Protein AF-A0A8I2E437-F1 (afdb_monomer)

Mean predicted aligned error: 13.86 Å

Sequence (82 aa):
MSKTVTIRVPDEVHARLQERANQEGTTVTALLTEAAMRDPRLSSPASLARAAEWARRHAGEFAEAFPDEEPAAGHPHRVNAA

Radius of gyration: 16.09 Å; Cα contacts (8 Å, |Δi|>4): 26; chains: 1; bounding box: 34×38×31 Å

Nearest PDB structures (foldseek):
  2bsq-assembly1_F  TM=7.706E-01  e=9.142E+00  Neisseria gonorrhoeae
  9fnn-assembly1_A  TM=2.370E-01  e=6.533E+00  Escherichia coli

Foldseek 3Di:
DDDDDDDDDPPVVVVVLCVVCVVVVHDSVVVVVVVLCPDPLNVDPVSVVVVVVVCVVCVVVVCVVCVVDDPCPDDDDDDDDD

Structure (mmCIF, N/CA/C/O backbone):
data_AF-A0A8I2E437-F1
#
_entry.id   AF-A0A8I2E437-F1
#
loop_
_atom_site.group_PDB
_atom_site.id
_atom_site.type_symbol
_atom_site.label_atom_id
_atom_site.label_alt_id
_atom_site.label_comp_id
_atom_site.label_asym_id
_atom_site.label_entity_id
_atom_site.label_seq_id
_atom_site.pdbx_PDB_ins_code
_atom_site.Cartn_x
_atom_site.Cartn_y
_atom_site.Cartn_z
_atom_site.occupancy
_atom_site.B_iso_or_equiv
_atom_site.auth_seq_id
_atom_site.auth_comp_id
_atom_site.auth_asym_id
_atom_site.auth_atom_id
_atom_site.pdbx_PDB_model_num
ATOM 1 N N . MET A 1 1 ? 0.283 18.343 5.629 1.00 50.34 1 MET A N 1
ATOM 2 C CA . MET A 1 1 ? 0.257 18.277 4.153 1.00 50.34 1 MET A CA 1
ATOM 3 C C . MET A 1 1 ? 0.372 16.820 3.745 1.00 50.34 1 MET A C 1
ATOM 5 O O . MET A 1 1 ? 1.413 16.229 4.002 1.00 50.34 1 MET A O 1
ATOM 9 N N . SER A 1 2 ? -0.687 16.224 3.197 1.00 69.00 2 SER A N 1
ATOM 10 C CA . SER A 1 2 ? -0.632 14.877 2.617 1.00 69.00 2 SER A CA 1
ATOM 11 C C . SER A 1 2 ? -0.072 14.969 1.195 1.00 69.00 2 SER A C 1
ATOM 13 O O . SER A 1 2 ? -0.486 15.824 0.416 1.00 69.00 2 SER A O 1
ATOM 15 N N . LYS A 1 3 ? 0.909 14.123 0.865 1.00 81.75 3 LYS A N 1
ATOM 16 C CA . LYS A 1 3 ? 1.384 13.945 -0.512 1.00 81.75 3 LYS A CA 1
ATOM 17 C C . LYS A 1 3 ? 0.745 12.684 -1.079 1.00 81.75 3 LYS A C 1
ATOM 19 O O . LYS A 1 3 ? 0.841 11.629 -0.459 1.00 81.75 3 LYS A O 1
ATOM 24 N N . THR A 1 4 ? 0.114 12.801 -2.241 1.00 84.38 4 THR A N 1
ATOM 25 C CA . THR A 1 4 ? -0.452 11.655 -2.956 1.00 84.38 4 THR A CA 1
ATOM 26 C C . THR A 1 4 ? 0.657 10.945 -3.721 1.00 84.38 4 THR A C 1
ATOM 28 O O . THR A 1 4 ? 1.380 11.576 -4.490 1.00 84.38 4 THR A O 1
ATOM 31 N N . VAL A 1 5 ? 0.793 9.637 -3.511 1.00 82.62 5 VAL A N 1
ATOM 32 C CA . VAL A 1 5 ? 1.731 8.777 -4.240 1.00 82.62 5 VAL A CA 1
ATOM 33 C C . VAL A 1 5 ? 0.908 7.808 -5.076 1.00 82.62 5 VAL A C 1
ATOM 35 O O . VAL A 1 5 ? 0.042 7.120 -4.542 1.00 82.62 5 VAL A O 1
ATOM 38 N N . THR A 1 6 ? 1.162 7.772 -6.383 1.00 87.62 6 THR A N 1
ATOM 39 C CA . THR A 1 6 ? 0.545 6.793 -7.288 1.00 87.62 6 THR A CA 1
ATOM 40 C C . THR A 1 6 ? 1.539 5.664 -7.507 1.00 87.62 6 THR A C 1
ATOM 42 O O . THR A 1 6 ? 2.666 5.919 -7.924 1.00 87.62 6 THR A O 1
ATOM 45 N N . ILE A 1 7 ? 1.134 4.432 -7.207 1.00 83.75 7 ILE A N 1
ATOM 46 C CA . ILE A 1 7 ? 1.962 3.233 -7.360 1.00 83.75 7 ILE A CA 1
ATOM 47 C C . ILE A 1 7 ? 1.223 2.303 -8.316 1.00 83.75 7 ILE A C 1
ATOM 49 O O . ILE A 1 7 ? 0.046 2.015 -8.099 1.00 83.75 7 ILE A O 1
ATOM 53 N N . ARG A 1 8 ? 1.898 1.853 -9.375 1.00 88.56 8 ARG A N 1
ATOM 54 C CA . ARG A 1 8 ? 1.379 0.785 -10.232 1.00 88.56 8 ARG A CA 1
ATOM 55 C C . ARG A 1 8 ? 1.718 -0.547 -9.583 1.00 88.56 8 ARG A C 1
ATOM 57 O O . ARG A 1 8 ? 2.852 -0.765 -9.169 1.00 88.56 8 ARG A O 1
ATOM 64 N N . VAL A 1 9 ? 0.718 -1.404 -9.457 1.00 89.25 9 VAL A N 1
ATOM 65 C CA . VAL A 1 9 ? 0.857 -2.745 -8.897 1.00 89.25 9 VAL A CA 1
ATOM 66 C C . VAL A 1 9 ? 0.142 -3.725 -9.818 1.00 89.25 9 VAL A C 1
ATOM 68 O O . VAL A 1 9 ? -0.916 -3.372 -10.337 1.00 89.25 9 VAL A O 1
ATOM 71 N N . PRO A 1 10 ? 0.685 -4.937 -10.021 1.00 93.56 10 PRO A N 1
ATOM 72 C CA . PRO A 1 10 ? -0.020 -5.978 -10.754 1.00 93.56 10 PRO A CA 1
ATOM 73 C C . PRO A 1 10 ? -1.379 -6.282 -10.118 1.00 93.56 10 PRO A C 1
ATOM 75 O O . PRO A 1 10 ? -1.506 -6.279 -8.888 1.00 93.56 10 PRO A O 1
ATOM 78 N N . ASP A 1 11 ? -2.371 -6.609 -10.945 1.00 91.56 11 ASP A N 1
ATOM 79 C CA . ASP A 1 11 ? -3.748 -6.847 -10.495 1.00 91.56 11 ASP A CA 1
ATOM 80 C C . ASP A 1 11 ? -3.835 -7.944 -9.429 1.00 91.56 11 ASP A C 1
ATOM 82 O O . ASP A 1 11 ? -4.557 -7.804 -8.443 1.00 91.56 11 ASP A O 1
ATOM 86 N N . GLU A 1 12 ? -3.034 -9.004 -9.561 1.00 92.06 12 GLU A N 1
ATOM 87 C CA . GLU A 1 12 ? -2.966 -10.091 -8.579 1.00 92.06 12 GLU A CA 1
ATOM 88 C C . GLU A 1 12 ? -2.467 -9.613 -7.209 1.00 92.06 12 GLU A C 1
ATOM 90 O O . GLU A 1 12 ? -2.962 -10.038 -6.162 1.00 92.06 12 GLU A O 1
ATOM 95 N N . VAL A 1 13 ? -1.498 -8.694 -7.196 1.00 93.69 13 VAL A N 1
ATOM 96 C CA . VAL A 1 13 ? -0.964 -8.111 -5.959 1.00 93.69 13 VAL A CA 1
AT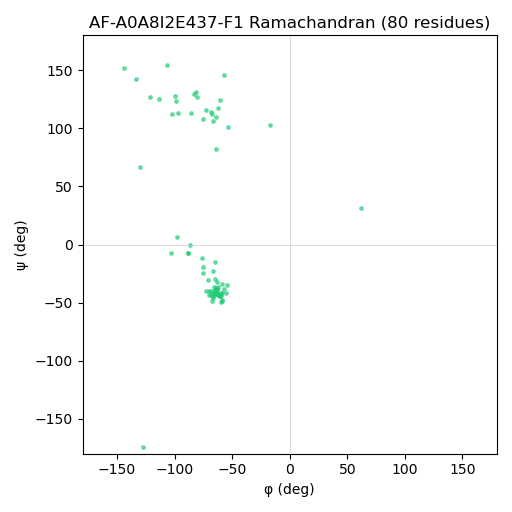OM 97 C C . VAL A 1 13 ? -2.014 -7.208 -5.326 1.00 93.69 13 VAL A C 1
ATOM 99 O O . VAL A 1 13 ? -2.249 -7.295 -4.119 1.00 93.69 13 VAL A O 1
ATOM 102 N N . HIS A 1 14 ? -2.687 -6.387 -6.134 1.00 93.00 14 HIS A N 1
ATOM 103 C CA . HIS A 1 14 ? -3.779 -5.548 -5.661 1.00 93.00 14 HIS A CA 1
ATOM 104 C C . HIS A 1 14 ? -4.930 -6.386 -5.082 1.00 93.00 14 HIS A C 1
ATOM 106 O O . HIS A 1 14 ? -5.409 -6.082 -3.993 1.00 93.00 14 HIS A O 1
ATOM 112 N N . ALA A 1 15 ? -5.321 -7.481 -5.740 1.00 95.75 15 ALA A N 1
ATOM 113 C CA . ALA A 1 15 ? -6.368 -8.383 -5.264 1.00 95.75 15 ALA A CA 1
ATOM 114 C C . ALA A 1 15 ? -6.029 -8.988 -3.893 1.00 95.75 15 ALA A C 1
ATOM 116 O O . ALA A 1 15 ? -6.860 -8.966 -2.985 1.00 95.75 15 ALA A O 1
ATOM 117 N N . ARG A 1 16 ? -4.785 -9.445 -3.700 1.00 95.88 16 ARG A N 1
ATOM 118 C CA . ARG A 1 16 ? -4.320 -9.978 -2.408 1.00 95.88 16 ARG A CA 1
ATOM 119 C C . ARG A 1 16 ? -4.287 -8.912 -1.314 1.00 95.88 16 ARG A C 1
ATOM 121 O O . ARG A 1 16 ? -4.655 -9.187 -0.173 1.00 95.88 16 ARG A O 1
ATOM 128 N N . LEU A 1 17 ? -3.853 -7.695 -1.645 1.00 94.75 17 LEU A N 1
ATOM 129 C CA . LEU A 1 17 ? -3.880 -6.567 -0.711 1.00 94.75 17 LEU A CA 1
ATOM 130 C C . LEU A 1 17 ? -5.314 -6.200 -0.324 1.00 94.75 17 LEU A C 1
ATOM 132 O O . LEU A 1 17 ? -5.577 -5.939 0.848 1.00 94.75 17 LEU A O 1
ATOM 136 N N . GLN A 1 18 ? -6.236 -6.211 -1.285 1.00 95.62 18 GLN A N 1
ATOM 137 C CA . GLN A 1 18 ? -7.645 -5.912 -1.061 1.00 95.62 18 GLN A CA 1
ATOM 138 C C . GLN A 1 18 ? -8.320 -6.974 -0.189 1.00 95.62 18 GLN A C 1
ATOM 140 O O . GLN A 1 18 ? -9.046 -6.631 0.740 1.00 95.62 18 GLN A O 1
ATOM 145 N N . GLU A 1 19 ? -8.061 -8.255 -0.447 1.00 97.06 19 GLU A N 1
ATOM 146 C CA . GLU A 1 19 ? -8.572 -9.351 0.376 1.00 97.06 19 GLU A CA 1
ATOM 147 C C . GLU A 1 19 ? -8.098 -9.219 1.825 1.00 97.06 19 GLU A C 1
ATOM 149 O O . GLU A 1 19 ? -8.907 -9.255 2.754 1.00 97.06 19 GLU A O 1
ATOM 154 N N . ARG A 1 20 ? -6.801 -8.971 2.021 1.00 96.06 20 ARG A N 1
ATOM 155 C CA . ARG A 1 20 ? -6.234 -8.734 3.348 1.00 96.06 20 ARG A CA 1
ATOM 156 C C . ARG A 1 20 ? -6.851 -7.511 4.030 1.00 96.06 20 ARG A C 1
ATOM 158 O O . ARG A 1 20 ? -7.176 -7.573 5.212 1.00 96.06 20 ARG A O 1
ATOM 165 N N . ALA A 1 21 ? -7.041 -6.416 3.297 1.00 95.69 21 ALA A N 1
ATOM 166 C CA . ALA A 1 21 ? -7.669 -5.210 3.827 1.00 95.69 21 ALA A CA 1
ATOM 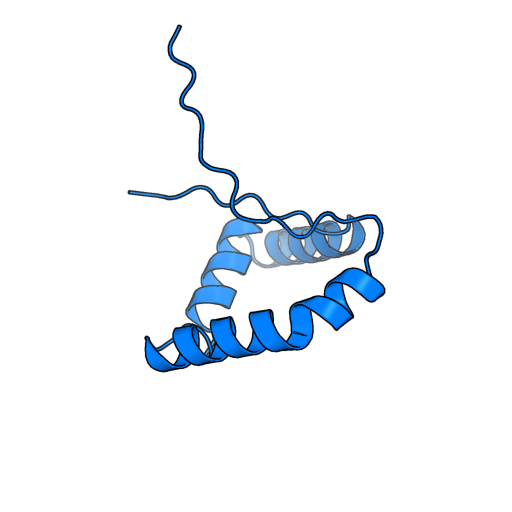167 C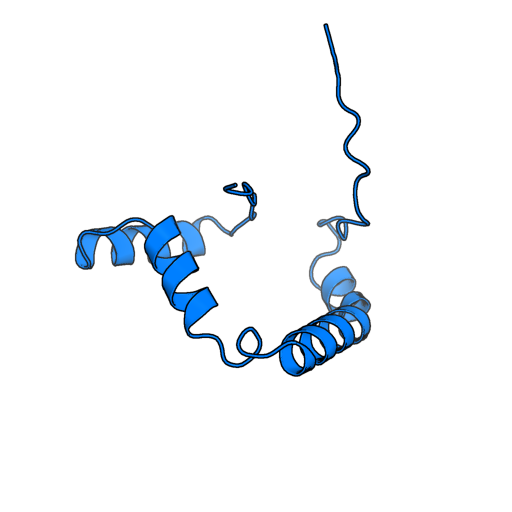 C . ALA A 1 21 ? -9.098 -5.490 4.315 1.00 95.69 21 ALA A C 1
ATOM 169 O O . ALA A 1 21 ? -9.465 -5.064 5.408 1.00 95.69 21 ALA A O 1
ATOM 170 N N . ASN A 1 22 ? -9.866 -6.276 3.557 1.00 96.19 22 ASN A N 1
ATOM 171 C CA . ASN A 1 22 ? -11.218 -6.679 3.936 1.00 96.19 22 ASN A CA 1
ATOM 172 C C . ASN A 1 22 ? -11.223 -7.559 5.197 1.00 96.19 22 ASN A C 1
ATOM 174 O O . ASN A 1 22 ? -12.055 -7.351 6.076 1.00 96.19 22 ASN A O 1
ATOM 178 N N . GLN A 1 23 ? -10.290 -8.513 5.305 1.00 97.12 23 GLN A N 1
ATOM 179 C CA . GLN A 1 23 ? -10.153 -9.379 6.485 1.00 97.12 23 GLN A CA 1
ATOM 180 C C . GLN A 1 23 ? -9.789 -8.586 7.748 1.00 97.12 23 GLN A C 1
ATOM 182 O O . GLN A 1 23 ? -10.303 -8.869 8.827 1.00 97.12 23 GLN A O 1
ATOM 187 N N . GLU A 1 24 ? -8.923 -7.580 7.614 1.00 94.75 24 GLU A N 1
ATOM 188 C CA . GLU A 1 24 ? -8.474 -6.728 8.720 1.00 94.75 24 GLU A CA 1
ATOM 189 C C . GLU A 1 24 ? -9.414 -5.531 8.983 1.00 94.75 24 GLU A C 1
ATOM 191 O O . GLU A 1 24 ? -9.159 -4.737 9.888 1.00 94.75 24 GLU A O 1
ATOM 196 N N . GLY A 1 25 ? -10.502 -5.381 8.213 1.00 95.88 25 GLY A N 1
ATOM 197 C CA . GLY A 1 25 ? -11.447 -4.266 8.352 1.00 95.88 25 GLY A CA 1
ATOM 198 C C . GLY A 1 25 ? -10.813 -2.894 8.092 1.00 95.88 25 GLY A C 1
ATOM 199 O O . GLY A 1 25 ? -11.197 -1.901 8.706 1.00 95.88 25 GLY A O 1
ATOM 200 N N . THR A 1 26 ? -9.812 -2.842 7.214 1.00 96.38 26 THR A N 1
ATOM 2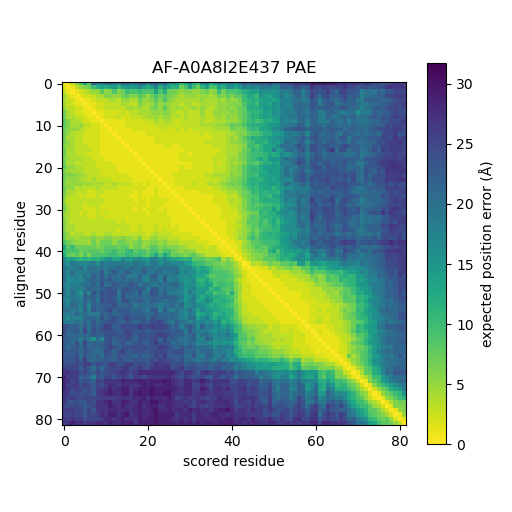01 C CA . THR A 1 26 ? -8.998 -1.656 6.927 1.00 96.38 26 THR A CA 1
ATOM 202 C C . THR A 1 26 ? -8.958 -1.361 5.423 1.00 96.38 26 THR A C 1
ATOM 204 O O . THR A 1 26 ? -9.661 -1.980 4.628 1.00 96.38 26 THR A O 1
ATOM 207 N N . THR A 1 27 ? -8.153 -0.384 5.005 1.00 95.25 27 THR A N 1
ATOM 208 C CA . THR A 1 27 ? -7.945 -0.049 3.587 1.00 95.25 27 THR A CA 1
ATOM 209 C C . THR A 1 27 ? -6.573 -0.509 3.103 1.00 95.25 27 THR A C 1
ATOM 211 O O . THR A 1 27 ? -5.620 -0.577 3.880 1.00 95.25 27 THR A O 1
ATOM 214 N N . VAL A 1 28 ? -6.441 -0.756 1.796 1.00 92.19 28 VAL A N 1
ATOM 215 C CA . VAL A 1 28 ? -5.144 -1.068 1.165 1.00 92.19 28 VAL A CA 1
ATOM 216 C C . VAL A 1 28 ? -4.114 0.027 1.462 1.00 92.19 28 VAL A C 1
ATOM 218 O O . VAL A 1 28 ? -2.976 -0.265 1.820 1.00 92.19 28 VAL A O 1
ATOM 221 N N . THR A 1 29 ? -4.523 1.296 1.406 1.00 91.62 29 THR A N 1
ATOM 222 C CA . THR A 1 29 ? -3.665 2.437 1.749 1.00 91.62 29 THR A CA 1
ATOM 223 C C . THR A 1 29 ? -3.177 2.381 3.193 1.00 91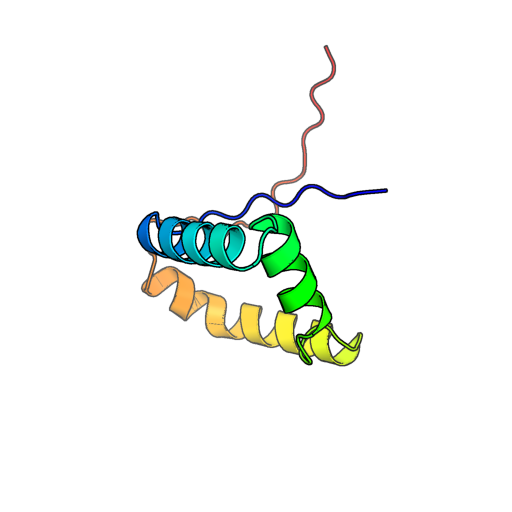.62 29 THR A C 1
ATOM 225 O O . THR A 1 29 ? -1.995 2.612 3.440 1.00 91.62 29 THR A O 1
ATOM 228 N N . ALA A 1 30 ? -4.051 2.062 4.150 1.00 90.88 30 ALA A N 1
ATOM 229 C CA . ALA A 1 30 ? -3.661 1.930 5.550 1.00 90.88 30 ALA A CA 1
ATOM 230 C C . ALA A 1 30 ? -2.675 0.768 5.752 1.00 90.88 30 ALA A C 1
ATOM 232 O O . ALA A 1 30 ? -1.669 0.954 6.431 1.00 90.88 30 ALA A O 1
ATOM 233 N N . LEU A 1 31 ? -2.889 -0.379 5.092 1.00 94.19 31 LEU A N 1
ATOM 234 C CA . LEU A 1 31 ? -1.937 -1.498 5.114 1.00 94.19 31 LEU A CA 1
ATOM 235 C C . LEU A 1 31 ? -0.557 -1.092 4.592 1.00 94.19 31 LEU A C 1
ATOM 237 O O . LEU A 1 31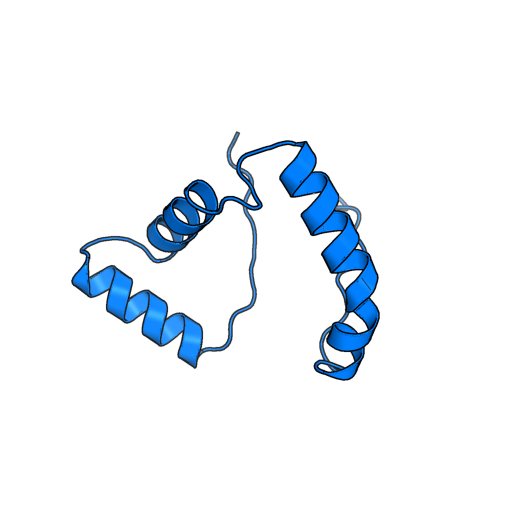 ? 0.454 -1.369 5.235 1.00 94.19 31 LEU A O 1
ATOM 241 N N . LEU A 1 32 ? -0.511 -0.422 3.438 1.00 91.38 32 LEU A N 1
ATOM 242 C CA . LEU A 1 32 ? 0.738 0.050 2.838 1.00 91.38 32 LEU A CA 1
ATOM 243 C C . LEU A 1 32 ? 1.428 1.100 3.717 1.00 91.38 32 LEU A C 1
ATOM 245 O O . L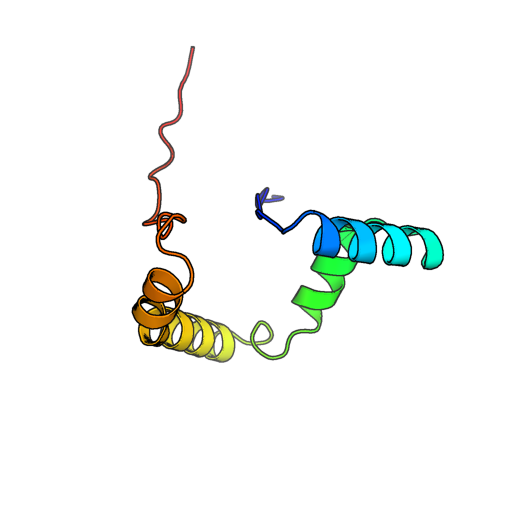EU A 1 32 ? 2.651 1.090 3.842 1.00 91.38 32 LEU A O 1
ATOM 249 N N . THR A 1 33 ? 0.651 1.977 4.353 1.00 89.06 33 THR A N 1
ATOM 250 C CA . THR A 1 33 ? 1.169 3.030 5.235 1.00 89.06 33 THR A CA 1
ATOM 251 C C . THR A 1 33 ? 1.787 2.429 6.494 1.00 89.06 33 THR A C 1
ATOM 253 O O . THR A 1 33 ? 2.931 2.736 6.820 1.00 89.06 33 THR A O 1
ATOM 256 N N . GLU A 1 34 ? 1.083 1.512 7.158 1.00 88.12 34 GLU A N 1
ATOM 257 C CA . GLU A 1 34 ? 1.591 0.798 8.332 1.00 88.12 34 GLU A CA 1
ATOM 258 C C . GLU A 1 34 ? 2.828 -0.043 8.001 1.00 88.12 34 GLU A C 1
ATOM 260 O O . GLU A 1 34 ? 3.806 -0.037 8.750 1.00 88.12 34 GLU A O 1
ATOM 265 N N . ALA A 1 35 ? 2.820 -0.739 6.860 1.00 88.44 35 ALA A N 1
ATOM 266 C CA . ALA A 1 35 ? 3.975 -1.499 6.398 1.00 88.44 35 ALA A CA 1
ATOM 267 C C . ALA A 1 35 ? 5.191 -0.590 6.161 1.00 88.44 35 ALA A C 1
ATOM 269 O O . ALA A 1 35 ? 6.288 -0.911 6.615 1.00 88.44 35 ALA A O 1
ATOM 270 N N . ALA A 1 36 ? 4.995 0.565 5.519 1.00 86.75 36 ALA A N 1
ATOM 271 C CA . ALA A 1 36 ? 6.057 1.540 5.300 1.00 86.75 36 ALA A CA 1
ATOM 272 C C . ALA A 1 36 ? 6.588 2.126 6.620 1.00 86.75 36 ALA A C 1
ATOM 274 O O . ALA A 1 36 ? 7.797 2.254 6.793 1.00 86.75 36 ALA A O 1
ATOM 275 N N . MET A 1 37 ? 5.715 2.430 7.585 1.00 84.62 37 MET A N 1
ATOM 276 C CA . MET A 1 37 ? 6.128 2.946 8.897 1.00 84.62 37 MET A CA 1
ATOM 277 C C . MET A 1 37 ? 6.950 1.940 9.709 1.00 84.62 37 MET A C 1
ATOM 279 O O . MET A 1 37 ? 7.801 2.339 10.504 1.00 84.62 37 MET A O 1
ATOM 283 N N . ARG A 1 38 ? 6.709 0.641 9.514 1.00 83.19 38 ARG A N 1
ATOM 284 C CA . ARG A 1 38 ? 7.436 -0.440 10.194 1.00 83.19 38 ARG A CA 1
ATOM 285 C C . ARG A 1 38 ? 8.704 -0.869 9.456 1.00 83.19 38 ARG A C 1
ATOM 287 O O . ARG A 1 38 ? 9.461 -1.668 10.004 1.00 83.19 38 ARG A O 1
ATOM 294 N N . ASP A 1 39 ? 8.956 -0.365 8.245 1.00 81.81 39 ASP A N 1
ATOM 295 C CA . ASP A 1 39 ? 10.121 -0.758 7.454 1.00 81.81 39 ASP A CA 1
ATOM 296 C C . ASP A 1 39 ? 11.415 -0.155 8.050 1.00 81.81 39 ASP A C 1
ATOM 298 O O . ASP A 1 39 ? 11.607 1.067 8.039 1.00 81.81 39 ASP A O 1
ATOM 302 N N . PRO A 1 40 ? 12.363 -0.979 8.538 1.00 75.31 40 PRO A N 1
ATOM 303 C CA . PRO A 1 40 ? 13.621 -0.497 9.114 1.00 75.31 40 PRO A CA 1
ATOM 304 C C . PRO A 1 40 ? 14.527 0.218 8.093 1.00 75.31 40 PRO A C 1
ATOM 306 O O . PRO A 1 40 ? 15.465 0.929 8.469 1.00 75.31 40 PRO A O 1
ATOM 309 N N . ARG A 1 41 ? 14.261 0.075 6.788 1.00 73.38 41 ARG A N 1
ATOM 310 C CA . ARG A 1 41 ? 14.933 0.834 5.722 1.00 73.38 41 ARG A CA 1
ATOM 311 C C . ARG A 1 41 ? 14.436 2.278 5.638 1.00 73.38 41 ARG A C 1
ATOM 313 O O . ARG A 1 41 ? 15.140 3.127 5.100 1.00 73.38 41 ARG A O 1
ATOM 320 N N . LEU A 1 42 ? 13.265 2.569 6.196 1.00 68.44 42 LEU A N 1
ATOM 321 C CA . LEU A 1 42 ? 12.669 3.905 6.232 1.00 68.44 42 LEU A CA 1
ATOM 322 C C . LEU A 1 42 ? 12.806 4.572 7.613 1.00 68.44 42 LEU A C 1
ATOM 324 O O . LEU A 1 42 ? 12.537 5.762 7.749 1.00 68.44 42 LEU A O 1
ATOM 328 N N . SER A 1 43 ? 13.286 3.842 8.627 1.00 70.19 43 SER A N 1
ATOM 329 C CA . SER A 1 43 ? 13.322 4.289 10.028 1.00 70.19 43 SER A CA 1
ATOM 330 C C . SER A 1 43 ? 14.419 5.302 10.380 1.00 70.19 43 SER A C 1
ATOM 332 O O . SER A 1 43 ? 14.382 5.886 11.461 1.00 70.19 43 SER A O 1
ATOM 334 N N . SER A 1 44 ? 15.403 5.537 9.505 1.00 71.62 44 SER A N 1
ATOM 335 C CA . SER A 1 44 ? 16.433 6.556 9.740 1.00 71.62 44 SER A CA 1
ATOM 336 C C . SER A 1 44 ? 16.848 7.270 8.449 1.00 71.62 44 SER A C 1
ATOM 338 O O . SER A 1 44 ? 16.843 6.648 7.382 1.00 71.62 44 SER A O 1
ATOM 340 N N . PRO A 1 45 ? 17.295 8.540 8.517 1.00 66.44 45 PRO A N 1
ATOM 341 C CA . PRO A 1 45 ? 17.856 9.250 7.364 1.00 66.44 45 PRO A CA 1
ATOM 342 C C . PRO A 1 45 ? 19.017 8.494 6.698 1.00 66.44 45 PRO A C 1
ATOM 344 O O . PRO A 1 45 ? 19.143 8.486 5.475 1.00 66.44 45 PRO A O 1
ATOM 347 N N . ALA A 1 46 ? 19.828 7.785 7.489 1.00 71.06 46 ALA A N 1
ATOM 348 C CA . ALA A 1 46 ? 20.900 6.930 6.985 1.00 71.06 46 ALA A CA 1
ATOM 349 C C . ALA A 1 46 ? 20.371 5.661 6.291 1.00 71.06 46 ALA A C 1
ATOM 351 O O . ALA A 1 46 ? 20.999 5.143 5.369 1.00 71.06 46 ALA A O 1
ATOM 352 N N . SER A 1 47 ? 19.219 5.136 6.712 1.00 67.75 47 SER A N 1
ATOM 353 C CA . SER A 1 47 ? 18.539 4.029 6.033 1.00 67.75 47 SER A CA 1
ATOM 354 C C . SER A 1 47 ? 17.950 4.478 4.691 1.00 67.75 47 SER A C 1
ATOM 356 O O . SER A 1 47 ? 18.122 3.773 3.700 1.00 67.75 47 SER A O 1
ATOM 358 N N . LEU A 1 48 ? 17.380 5.687 4.625 1.00 67.88 48 LEU A N 1
ATOM 359 C CA . LEU A 1 48 ? 16.894 6.291 3.380 1.00 67.88 48 LEU A CA 1
ATOM 360 C C . LEU A 1 48 ? 18.027 6.542 2.378 1.00 67.88 48 LEU A C 1
ATOM 362 O O . LEU A 1 48 ? 17.885 6.222 1.200 1.00 67.88 48 LEU A O 1
ATOM 366 N N . ALA A 1 49 ? 19.174 7.051 2.839 1.00 72.31 49 ALA A N 1
ATOM 367 C CA . ALA A 1 49 ? 20.355 7.236 1.994 1.00 72.31 49 ALA A CA 1
ATOM 368 C C . ALA A 1 49 ? 20.865 5.901 1.421 1.00 72.31 49 ALA A C 1
ATOM 370 O O . ALA A 1 49 ? 21.135 5.805 0.224 1.00 72.31 49 ALA A O 1
ATOM 371 N N . ARG A 1 50 ? 20.916 4.847 2.249 1.00 73.81 50 ARG A N 1
ATOM 372 C CA . ARG A 1 50 ? 21.286 3.491 1.812 1.00 73.81 50 ARG A CA 1
ATOM 373 C C . ARG A 1 50 ? 20.273 2.892 0.838 1.00 73.81 50 ARG A C 1
ATOM 375 O O . ARG A 1 50 ? 20.680 2.280 -0.143 1.00 73.81 50 ARG A O 1
ATOM 382 N N . ALA A 1 51 ? 18.976 3.085 1.072 1.00 72.69 51 ALA A N 1
ATOM 383 C CA . ALA A 1 51 ? 17.925 2.632 0.164 1.00 72.69 51 ALA A CA 1
ATOM 384 C C . ALA A 1 51 ? 18.010 3.345 -1.196 1.00 72.69 51 ALA A C 1
ATOM 386 O O . ALA A 1 51 ? 17.926 2.694 -2.234 1.00 72.69 51 ALA A O 1
ATOM 387 N N . ALA A 1 52 ? 18.261 4.658 -1.204 1.00 76.75 52 ALA A N 1
ATOM 388 C CA . ALA A 1 52 ? 18.463 5.431 -2.428 1.00 76.75 52 ALA A CA 1
ATOM 389 C C . ALA A 1 52 ? 19.739 5.017 -3.182 1.00 76.75 52 ALA A C 1
ATOM 391 O O . ALA A 1 52 ? 19.773 5.007 -4.410 1.00 76.75 52 ALA A O 1
ATOM 392 N N . GLU A 1 53 ? 20.810 4.671 -2.470 1.00 83.50 53 GLU A N 1
ATOM 393 C CA . GLU A 1 53 ? 22.024 4.134 -3.085 1.00 83.50 53 GLU A CA 1
ATOM 394 C C . GLU A 1 53 ? 21.806 2.733 -3.669 1.00 83.50 53 GLU A C 1
ATOM 396 O O . GLU A 1 53 ? 22.229 2.470 -4.792 1.00 83.50 53 GLU A O 1
ATOM 401 N N . TRP A 1 54 ? 21.094 1.864 -2.950 1.00 82.44 54 TRP A N 1
ATOM 402 C CA . TRP A 1 54 ? 20.708 0.540 -3.433 1.00 82.44 54 TRP A CA 1
ATOM 403 C C . TRP A 1 54 ? 19.850 0.638 -4.700 1.00 82.44 54 TRP A C 1
ATOM 405 O O . TRP A 1 54 ? 20.188 0.028 -5.710 1.00 82.44 54 TRP A O 1
ATOM 415 N N . ALA A 1 55 ? 18.814 1.481 -4.692 1.00 81.19 55 ALA A N 1
ATOM 416 C CA . ALA A 1 55 ? 17.950 1.691 -5.852 1.00 81.19 55 ALA A CA 1
ATOM 417 C C . ALA A 1 55 ? 18.736 2.192 -7.074 1.00 81.19 55 ALA A C 1
ATOM 419 O O . ALA A 1 55 ? 18.529 1.700 -8.176 1.00 81.19 55 ALA A O 1
ATOM 420 N N . ARG A 1 56 ? 19.690 3.117 -6.886 1.00 82.88 56 ARG A N 1
ATOM 421 C CA . ARG A 1 56 ? 20.573 3.579 -7.972 1.00 82.88 56 ARG A CA 1
ATOM 422 C C . ARG A 1 56 ? 21.473 2.472 -8.514 1.00 82.88 56 ARG A C 1
ATOM 424 O O . ARG A 1 56 ? 21.704 2.424 -9.715 1.00 82.88 56 ARG A O 1
ATOM 431 N N . ARG A 1 57 ? 21.987 1.600 -7.643 1.00 88.81 57 ARG A N 1
ATOM 432 C CA . ARG A 1 57 ? 22.883 0.502 -8.031 1.00 88.81 57 ARG A CA 1
ATOM 433 C C . ARG A 1 57 ? 22.170 -0.569 -8.853 1.00 88.81 57 ARG A C 1
ATOM 435 O O . ARG A 1 57 ? 22.739 -1.051 -9.820 1.00 88.81 57 ARG A O 1
ATOM 442 N N . HIS A 1 58 ? 20.934 -0.895 -8.485 1.00 82.75 58 HIS A N 1
ATOM 443 C CA . HIS A 1 58 ? 20.146 -1.956 -9.118 1.00 82.75 58 HIS A CA 1
ATOM 444 C C . HIS A 1 58 ? 19.150 -1.436 -10.169 1.00 82.75 58 HIS A C 1
ATOM 446 O O . HIS A 1 58 ? 18.359 -2.204 -10.707 1.00 82.75 58 HIS A O 1
ATOM 452 N N . ALA A 1 59 ? 19.189 -0.141 -10.503 1.00 75.00 59 ALA A N 1
ATOM 453 C CA . ALA A 1 59 ? 18.299 0.451 -11.503 1.00 75.00 59 ALA A CA 1
ATOM 454 C C . ALA A 1 59 ? 18.436 -0.208 -12.889 1.00 75.00 59 ALA A C 1
ATOM 456 O O . ALA A 1 59 ? 17.444 -0.339 -13.598 1.00 75.00 59 ALA A O 1
ATOM 457 N N . GLY A 1 60 ? 19.647 -0.644 -13.260 1.00 75.94 60 GLY A N 1
ATOM 458 C CA . GLY A 1 60 ? 19.889 -1.354 -14.520 1.00 75.94 60 GLY A CA 1
ATOM 459 C C . GLY A 1 60 ? 19.230 -2.734 -14.562 1.00 75.94 60 GLY A C 1
ATOM 460 O O . GLY A 1 60 ? 18.562 -3.051 -15.537 1.00 75.94 60 GLY A O 1
ATOM 461 N N . GLU A 1 61 ? 19.338 -3.506 -13.477 1.00 79.88 61 GLU A N 1
ATOM 462 C CA . GLU A 1 61 ? 18.680 -4.818 -13.342 1.00 79.88 61 GLU A CA 1
ATOM 463 C C . GLU A 1 61 ? 17.151 -4.685 -13.402 1.00 79.88 61 GLU A C 1
ATOM 465 O O . GLU A 1 61 ? 16.469 -5.516 -13.995 1.00 79.88 61 GLU A O 1
ATOM 470 N N . PHE A 1 62 ? 16.606 -3.609 -12.825 1.00 72.19 62 PHE A N 1
ATOM 471 C CA . PHE A 1 62 ? 15.181 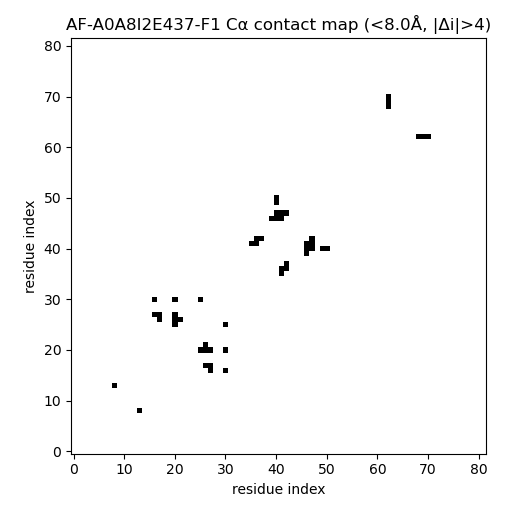-3.303 -12.913 1.00 72.19 62 PHE A CA 1
ATOM 472 C C . PHE A 1 62 ? 14.759 -2.956 -14.349 1.00 72.19 62 PHE A C 1
ATOM 474 O O . PHE A 1 62 ? 13.775 -3.496 -14.840 1.00 72.19 62 PHE A O 1
ATOM 481 N N . ALA A 1 63 ? 15.519 -2.104 -15.044 1.00 73.75 63 ALA A N 1
ATOM 482 C CA . ALA A 1 63 ? 15.241 -1.751 -16.437 1.00 73.75 63 ALA A CA 1
ATOM 483 C C . ALA A 1 63 ? 15.348 -2.958 -17.388 1.00 73.75 63 ALA A C 1
ATOM 485 O O . ALA A 1 63 ? 14.616 -3.039 -18.368 1.00 73.75 63 ALA A O 1
ATOM 486 N N . GLU A 1 64 ? 16.239 -3.907 -17.096 1.00 77.19 64 GLU A N 1
ATOM 487 C CA . GLU A 1 64 ? 16.378 -5.145 -17.865 1.00 77.19 64 GLU A CA 1
ATOM 488 C C . GLU A 1 64 ? 15.216 -6.120 -17.617 1.00 77.19 64 GLU A C 1
ATOM 490 O O . GLU A 1 64 ? 14.718 -6.737 -18.556 1.00 77.19 64 GLU A O 1
ATOM 495 N N . ALA A 1 65 ? 14.754 -6.243 -16.368 1.00 79.62 65 ALA A N 1
ATOM 496 C CA . ALA A 1 65 ? 13.641 -7.124 -16.014 1.00 79.62 65 ALA A CA 1
ATOM 497 C C . ALA A 1 65 ? 12.268 -6.566 -16.434 1.00 79.62 65 ALA A C 1
ATOM 499 O O . ALA A 1 65 ? 11.331 -7.339 -16.641 1.00 79.62 65 ALA A O 1
ATOM 500 N N . PHE A 1 66 ? 12.155 -5.243 -16.577 1.00 74.75 66 PHE A N 1
ATOM 501 C CA . PHE A 1 66 ? 10.925 -4.537 -16.938 1.00 74.75 66 PHE A CA 1
ATOM 502 C C . PHE A 1 66 ? 11.179 -3.551 -18.094 1.00 74.75 66 PHE A C 1
ATOM 504 O O . PHE A 1 66 ? 11.078 -2.340 -17.905 1.00 74.75 66 PHE A O 1
ATOM 511 N N . PRO A 1 67 ? 11.503 -4.042 -19.305 1.00 69.25 67 PRO A N 1
ATOM 512 C CA . PRO A 1 67 ? 11.909 -3.193 -20.430 1.00 69.25 67 PRO A CA 1
ATOM 513 C C . PRO A 1 67 ? 10.788 -2.280 -20.953 1.00 69.25 67 PRO A C 1
ATOM 515 O O . PRO A 1 67 ? 11.074 -1.249 -21.559 1.00 69.25 67 PRO A O 1
ATOM 518 N N . ASP A 1 68 ? 9.525 -2.639 -20.702 1.00 76.50 68 ASP A N 1
ATOM 519 C CA . ASP A 1 68 ? 8.344 -1.857 -21.090 1.00 76.50 68 ASP A CA 1
ATOM 520 C C . ASP A 1 68 ? 7.934 -0.813 -20.029 1.00 76.50 68 ASP A C 1
ATOM 522 O O . ASP A 1 68 ? 7.040 0.005 -20.267 1.00 76.50 68 ASP A O 1
ATOM 526 N N . GLU A 1 69 ? 8.566 -0.818 -18.850 1.00 61.16 69 GLU A N 1
ATOM 527 C CA . GLU A 1 69 ? 8.349 0.196 -17.821 1.00 61.16 69 GLU A CA 1
ATOM 528 C C . GLU A 1 69 ? 9.441 1.266 -17.898 1.00 61.16 69 GLU A C 1
ATOM 530 O O . GLU A 1 69 ? 10.610 1.028 -17.603 1.00 61.16 69 GLU A O 1
ATOM 535 N N . GLU A 1 70 ? 9.054 2.490 -18.267 1.00 53.88 70 GLU A N 1
ATOM 536 C CA . GLU A 1 70 ? 9.968 3.628 -18.220 1.00 53.88 70 GLU A CA 1
ATOM 537 C C . GLU A 1 70 ? 10.441 3.843 -16.768 1.00 53.88 70 GLU A C 1
ATOM 539 O O . GLU A 1 70 ? 9.602 4.045 -15.875 1.00 53.88 70 GLU A O 1
ATOM 544 N N . PRO A 1 71 ? 11.761 3.851 -16.488 1.00 53.56 71 PRO A N 1
ATOM 545 C CA . PRO A 1 71 ? 12.240 4.271 -15.185 1.00 53.56 71 PRO A CA 1
ATOM 546 C C . PRO A 1 71 ? 11.825 5.729 -15.037 1.00 53.56 71 PRO A C 1
ATOM 548 O O . PRO A 1 71 ? 12.238 6.570 -15.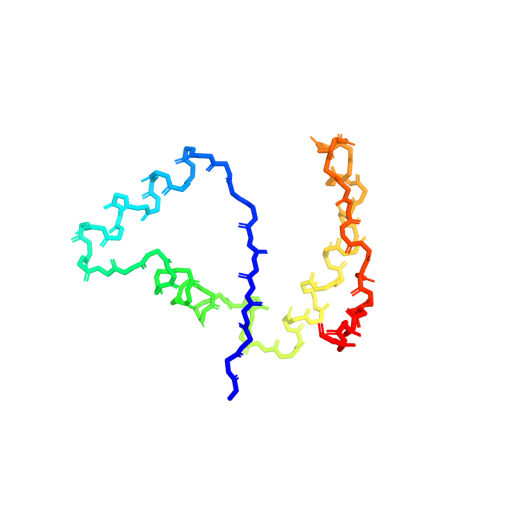833 1.00 53.56 71 PRO A O 1
ATOM 551 N N . ALA A 1 72 ? 10.973 6.033 -14.056 1.00 53.00 72 ALA A N 1
ATOM 552 C CA . ALA A 1 72 ? 10.467 7.382 -13.836 1.00 53.00 72 ALA A CA 1
ATOM 553 C C . ALA A 1 72 ? 11.622 8.328 -13.457 1.00 53.00 72 ALA A C 1
ATOM 555 O O . ALA A 1 72 ? 11.873 8.615 -12.285 1.00 53.00 72 ALA A O 1
ATOM 556 N N . ALA A 1 73 ? 12.348 8.819 -14.459 1.00 48.25 73 ALA A N 1
ATOM 557 C CA . ALA A 1 73 ? 13.278 9.916 -14.338 1.00 48.25 73 ALA A CA 1
ATOM 558 C C . ALA A 1 73 ? 12.428 11.146 -14.019 1.00 48.25 73 ALA A C 1
ATOM 560 O O . ALA A 1 73 ? 11.665 11.616 -14.859 1.00 48.25 73 ALA A O 1
ATOM 561 N N . GLY A 1 74 ? 12.505 11.568 -12.753 1.00 45.38 74 GLY A N 1
ATOM 562 C CA . GLY A 1 74 ? 11.730 12.632 -12.118 1.00 45.38 74 GLY A CA 1
ATOM 563 C C . GLY A 1 74 ? 11.038 13.586 -13.085 1.00 45.38 74 GLY A C 1
ATOM 564 O O . GLY A 1 74 ? 11.668 14.480 -13.639 1.00 45.38 74 GLY A O 1
ATOM 565 N N . HIS A 1 75 ? 9.730 13.409 -13.257 1.00 33.84 75 HIS A N 1
ATOM 566 C CA . HIS A 1 75 ? 8.912 14.317 -14.046 1.00 33.84 75 HIS A CA 1
ATOM 567 C C . HIS A 1 75 ? 8.818 15.662 -13.295 1.00 33.84 75 HIS A C 1
ATOM 569 O O . HIS A 1 75 ? 8.246 15.699 -12.198 1.00 33.84 75 HIS A O 1
ATOM 575 N N . PRO A 1 76 ? 9.372 16.775 -13.818 1.00 44.44 76 PRO A N 1
ATOM 576 C CA . PRO A 1 76 ? 9.133 18.087 -13.240 1.00 44.44 76 PRO A CA 1
ATOM 577 C C . PRO A 1 76 ? 7.662 18.431 -13.471 1.00 44.44 76 PRO A C 1
ATOM 579 O O . PRO A 1 76 ? 7.207 18.601 -14.601 1.00 44.44 76 PRO A O 1
ATOM 582 N N . HIS A 1 77 ? 6.908 18.489 -12.378 1.00 36.97 77 HIS A N 1
ATOM 583 C CA . HIS A 1 77 ? 5.493 18.834 -12.350 1.00 36.97 77 HIS A CA 1
ATOM 584 C C . HIS A 1 77 ? 5.271 20.181 -13.069 1.00 36.97 77 HIS A C 1
ATOM 586 O O . HIS A 1 77 ? 5.527 21.245 -12.505 1.00 36.97 77 HIS A O 1
ATOM 592 N N . ARG A 1 78 ? 4.797 20.161 -14.323 1.00 41.03 78 ARG A N 1
ATOM 593 C CA . ARG A 1 78 ? 4.227 21.355 -14.960 1.00 41.03 78 ARG A CA 1
ATOM 594 C C . ARG A 1 78 ? 2.845 21.558 -14.358 1.00 41.03 78 ARG A C 1
ATOM 596 O O . ARG A 1 78 ? 1.923 20.784 -14.595 1.00 41.03 78 ARG A O 1
ATOM 603 N N . VAL A 1 79 ? 2.738 22.582 -13.525 1.00 42.28 79 VAL A N 1
ATOM 604 C CA . VAL A 1 79 ? 1.468 23.158 -13.091 1.00 42.28 79 VAL A CA 1
ATOM 605 C C . VAL A 1 79 ? 0.768 23.749 -14.316 1.00 42.28 79 VAL A C 1
ATOM 607 O O . VAL A 1 79 ? 1.236 24.733 -14.880 1.00 42.28 79 VAL A O 1
ATOM 610 N N . ASN A 1 80 ? -0.328 23.131 -14.755 1.00 36.78 80 ASN A N 1
ATOM 611 C CA . ASN A 1 80 ? -1.264 23.776 -15.669 1.00 36.78 80 ASN A CA 1
ATOM 612 C C . ASN A 1 80 ? -2.251 24.582 -14.826 1.00 36.78 80 ASN A C 1
ATOM 614 O O . ASN A 1 80 ? -3.022 24.017 -14.053 1.00 36.78 80 ASN A O 1
ATOM 618 N N . ALA A 1 81 ? -2.176 25.903 -14.965 1.00 40.91 81 ALA A N 1
ATOM 619 C CA . ALA A 1 81 ? -3.205 26.836 -14.546 1.00 40.91 81 ALA A CA 1
ATOM 620 C C . ALA A 1 81 ? -3.974 27.267 -15.799 1.00 40.91 81 ALA A C 1
ATOM 622 O O . ALA A 1 81 ? -3.383 27.914 -16.663 1.00 40.91 81 ALA A O 1
ATOM 623 N N . ALA A 1 82 ? -5.243 26.867 -15.887 1.00 40.78 82 ALA A N 1
ATOM 624 C CA . ALA A 1 82 ? -6.364 27.563 -16.531 1.00 40.78 82 ALA A CA 1
ATOM 625 C C . ALA A 1 82 ? -7.611 26.680 -16.417 1.00 40.78 82 ALA A C 1
ATOM 627 O O . ALA A 1 82 ? -7.539 25.517 -16.874 1.00 40.78 82 ALA A O 1
#

Secondary structure (DSSP, 8-state):
-PPP------HHHHHHHHHHHHHTTS-HHHHHHHHHHH-TTTSSHHHHHHHHHHHHHHHHHHHHH-TTS-------------

Solvent-accessible surface area (backbone atoms only — not comparable to full-atom values): 5242 Å² total; per-residue (Å²): 135,88,78,89,81,90,79,92,70,59,68,71,58,49,50,54,42,45,52,50,16,60,75,69,75,54,46,51,67,55,53,53,49,54,51,51,72,67,32,72,53,65,70,38,76,70,29,42,53,50,49,54,50,49,51,64,71,46,44,62,62,50,43,66,78,35,74,88,53,78,77,83,70,78,77,80,84,77,81,84,87,130

pLDDT: mean 76.89, std 17.43, range [33.84, 97.12]